Protein AF-A0A1H6TIR1-F1 (afdb_monomer)

Secondary structure (DSSP, 8-state):
----------STHHHHHHHHHHHHHHHT-SS-------HHHHHHHHTSTT-HHHHHHHHHHHHHHHHHHHHHHTT-GGG--HHHHHHHHHHHHHH-TTS--HHHHHHHHHHHHH-----TTTS------

Solvent-accessible surface area (backbone atoms only — not comparable to full-atom values): 7677 Å² total; per-residue (Å²): 134,85,80,75,77,74,72,74,75,60,78,42,59,63,56,28,52,50,37,51,52,53,44,54,65,45,75,79,41,104,58,97,71,87,82,79,82,52,69,69,55,45,58,60,52,35,73,40,85,88,31,52,66,38,41,54,33,46,56,51,30,52,53,44,52,49,49,31,46,53,22,52,78,69,68,39,28,56,64,46,56,57,64,60,42,50,54,32,48,54,57,28,39,72,68,34,74,89,39,62,58,55,65,58,53,52,49,50,51,51,54,52,72,56,47,43,80,84,42,80,84,82,61,58,73,84,71,87,126

Mean predicted aligned error: 8.63 Å

Organism: NCBI:txid408657

pLDDT: mean 79.42, std 15.3, range [33.03, 93.38]

Foldseek 3Di:
DPPPPPPPLDVCVVVQVVLVVVVVVPVVDPDLDDDADDPVRLVVVCPRPQCVQLSVLSVVLSVLLVQLVVCVVVLVLQSNPLPVNVVSVVSNCVSNVPHDNPSSVVSSVVSVVSHDHDDCVVPVDPPPD

Radius of gyration: 17.88 Å; Cα contacts (8 Å, |Δi|>4): 107; chains: 1; bounding box: 37×45×62 Å

Sequence (129 aa):
MLFSRISYSQPCSLLTDTFREADKLRSEKDEFQRFRFSEKQLDQVQLLPGLDKGINNIRTLQKVLDQDFDSYSKNLFWQLDEKLATHRLDEVKKECPETSFKVYEDEIIFYKSKYRAFDPEKDKVVTPN

Structure (mmCIF, N/CA/C/O backbone):
data_AF-A0A1H6TIR1-F1
#
_entry.id   AF-A0A1H6TIR1-F1
#
loop_
_atom_site.group_PDB
_atom_site.id
_atom_site.type_symbol
_atom_site.label_atom_id
_atom_site.label_alt_id
_atom_site.label_comp_id
_atom_site.label_asym_id
_atom_site.label_entity_id
_atom_site.label_seq_id
_atom_site.pdbx_PDB_ins_code
_atom_site.Cartn_x
_atom_site.Cartn_y
_atom_site.Cartn_z
_atom_site.occupancy
_atom_site.B_iso_or_equiv
_atom_site.auth_seq_id
_atom_site.auth_comp_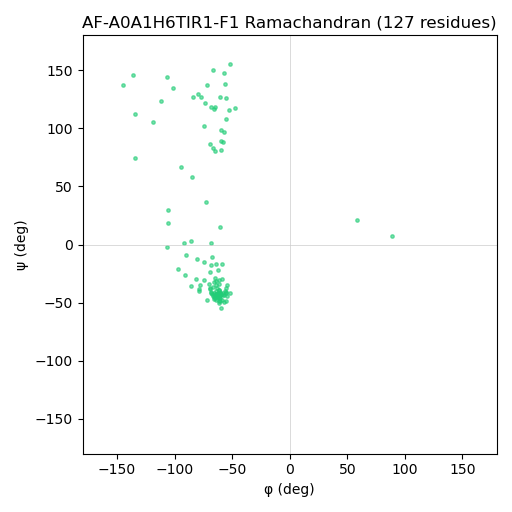id
_atom_site.auth_asym_id
_atom_site.auth_atom_id
_atom_site.pdbx_PDB_model_num
ATOM 1 N N . MET A 1 1 ? -9.146 31.039 30.139 1.00 35.50 1 MET A N 1
ATOM 2 C CA . MET A 1 1 ? -9.680 30.442 28.897 1.00 35.50 1 MET A CA 1
ATOM 3 C C . MET A 1 1 ? -9.050 29.069 28.741 1.00 35.50 1 MET A C 1
ATOM 5 O O . MET A 1 1 ? -7.884 28.976 28.383 1.00 35.50 1 MET A O 1
ATOM 9 N N . LEU A 1 2 ? -9.775 28.022 29.135 1.00 39.31 2 LEU A N 1
ATOM 10 C CA . LEU A 1 2 ? -9.364 26.635 28.927 1.00 39.31 2 LEU A CA 1
ATOM 11 C C . LEU A 1 2 ? -9.569 26.326 27.444 1.00 39.31 2 LEU A C 1
ATOM 13 O O . LEU A 1 2 ? -10.700 26.144 27.000 1.00 39.31 2 LEU A O 1
ATOM 17 N N . PHE A 1 3 ? -8.486 26.323 26.669 1.00 40.06 3 PHE A N 1
ATOM 18 C CA . PHE A 1 3 ? -8.495 25.709 25.349 1.00 40.06 3 PHE A CA 1
ATOM 19 C C . PHE A 1 3 ? -8.597 24.204 25.563 1.00 40.06 3 PHE A C 1
ATOM 21 O O . PHE A 1 3 ? -7.589 23.504 25.650 1.00 40.06 3 PHE A O 1
ATOM 28 N N . SER A 1 4 ? -9.830 23.720 25.691 1.00 33.03 4 SER A N 1
ATOM 29 C CA . SER A 1 4 ? -10.154 22.317 25.505 1.00 33.03 4 SER A CA 1
ATOM 30 C C . SER A 1 4 ? -9.763 21.965 24.076 1.00 33.03 4 SER A C 1
ATOM 32 O O . SER A 1 4 ? -10.551 22.095 23.142 1.00 33.03 4 SER A O 1
ATOM 34 N N . ARG A 1 5 ? -8.508 21.545 23.900 1.00 40.66 5 ARG A N 1
ATOM 35 C CA . ARG A 1 5 ? -8.104 20.692 22.793 1.00 40.66 5 ARG A CA 1
ATOM 36 C C . ARG A 1 5 ? -8.843 19.382 23.014 1.00 40.66 5 ARG A C 1
ATOM 38 O O . ARG A 1 5 ? -8.303 18.437 23.575 1.00 40.66 5 ARG A O 1
ATOM 45 N N . ILE A 1 6 ? -10.114 19.356 22.626 1.00 38.62 6 ILE A N 1
ATOM 46 C CA . ILE A 1 6 ? -10.759 18.108 22.262 1.00 38.62 6 ILE A CA 1
ATOM 47 C C . ILE A 1 6 ? -10.012 17.704 20.996 1.00 38.62 6 ILE A C 1
ATOM 49 O O . ILE A 1 6 ? -10.399 18.060 19.885 1.00 38.62 6 ILE A O 1
ATOM 53 N N . SER A 1 7 ? -8.857 17.061 21.179 1.00 40.81 7 SER A N 1
ATOM 54 C CA . SER A 1 7 ? -8.340 16.156 20.175 1.00 40.81 7 SER A CA 1
ATOM 55 C C . SER A 1 7 ? -9.465 15.152 20.002 1.00 40.81 7 SER A C 1
ATOM 57 O O . SER A 1 7 ? -9.638 14.255 20.824 1.00 40.81 7 SER A O 1
ATOM 59 N N . TYR A 1 8 ? -10.300 15.374 18.991 1.00 43.34 8 TYR A N 1
ATOM 60 C CA . TYR A 1 8 ? -11.042 14.304 18.359 1.00 43.34 8 TYR A CA 1
ATOM 61 C C . TYR A 1 8 ? -9.960 13.358 17.842 1.00 43.34 8 TYR A C 1
ATOM 63 O O . TYR A 1 8 ? -9.529 13.480 16.702 1.00 43.34 8 TYR A O 1
ATOM 71 N N . SER A 1 9 ? -9.421 12.505 18.720 1.00 46.06 9 SER A N 1
ATOM 72 C CA . SER A 1 9 ? -8.653 11.346 18.303 1.00 46.06 9 SER A CA 1
ATOM 73 C C . SER A 1 9 ? -9.638 10.557 17.463 1.00 46.06 9 SER A C 1
ATOM 75 O O . SER A 1 9 ? -10.577 9.959 17.999 1.00 46.06 9 SER A O 1
ATOM 77 N N . GLN A 1 10 ? -9.532 10.715 16.147 1.00 57.91 10 GLN A N 1
ATOM 78 C CA . GLN A 1 10 ? -10.371 10.018 15.192 1.00 57.91 10 GLN A CA 1
ATOM 79 C C . GLN A 1 10 ? -10.319 8.513 15.502 1.00 57.91 10 GLN A C 1
ATOM 81 O O . GLN A 1 10 ? -9.359 8.035 16.112 1.00 57.91 10 GLN A O 1
ATOM 86 N N . PRO A 1 11 ? -11.338 7.732 15.116 1.00 65.06 11 PRO A N 1
ATOM 87 C CA . PRO A 1 11 ? -11.404 6.303 15.410 1.00 65.06 11 PRO A CA 1
ATOM 88 C C . PRO A 1 11 ? -10.408 5.472 14.573 1.00 65.06 11 PRO A C 1
ATOM 90 O O . PRO A 1 11 ? -10.692 4.341 14.191 1.00 65.06 11 PRO A O 1
ATOM 93 N N . CYS A 1 12 ? -9.206 5.991 14.308 1.00 74.75 12 CYS A N 1
ATOM 94 C CA . CYS A 1 12 ? -8.108 5.259 13.690 1.00 74.75 12 CYS A CA 1
ATOM 95 C C . CYS A 1 12 ? -7.540 4.172 14.616 1.00 74.75 12 CYS A C 1
ATOM 97 O O . CYS A 1 12 ? -6.609 3.480 14.216 1.00 74.75 12 CYS A O 1
ATOM 99 N N . SER A 1 13 ? -8.077 3.963 15.826 1.00 78.81 13 SER A N 1
ATOM 100 C CA . SER A 1 13 ? -7.690 2.849 16.704 1.00 78.81 13 SER A CA 1
ATOM 101 C C . SER A 1 13 ? -7.842 1.498 16.008 1.00 78.81 13 SER A C 1
ATOM 103 O O . SER A 1 13 ? -6.930 0.682 16.071 1.00 78.81 13 SER A O 1
ATOM 105 N N . LEU A 1 14 ? -8.927 1.298 15.253 1.00 81.25 14 LEU A N 1
ATOM 106 C CA . LEU A 1 14 ? -9.142 0.070 14.488 1.00 81.25 14 LEU A CA 1
ATOM 107 C C . LEU A 1 14 ? -8.085 -0.113 13.390 1.00 81.25 14 LEU A C 1
ATOM 109 O O . LEU A 1 14 ? -7.560 -1.213 13.217 1.00 81.25 14 LEU A O 1
ATOM 113 N N . LEU A 1 15 ? -7.745 0.958 12.665 1.00 82.81 15 LEU A N 1
ATOM 114 C CA . LEU A 1 15 ? -6.672 0.927 11.666 1.00 82.81 15 LEU A CA 1
ATOM 115 C C . LEU A 1 15 ? -5.320 0.666 12.337 1.00 82.81 15 LEU A C 1
ATOM 117 O O . LEU A 1 15 ? -4.592 -0.220 11.908 1.00 82.81 15 LEU A O 1
ATOM 121 N N . THR A 1 16 ? -5.031 1.359 13.435 1.00 85.62 16 THR A N 1
ATOM 122 C CA . THR A 1 16 ? -3.813 1.206 14.239 1.00 85.62 16 THR A CA 1
ATOM 123 C C . THR A 1 16 ? -3.636 -0.224 14.722 1.00 85.62 16 THR A C 1
ATOM 125 O O . THR A 1 16 ? -2.568 -0.802 14.537 1.00 85.62 16 THR A O 1
ATOM 128 N N . ASP A 1 17 ? -4.678 -0.816 15.300 1.00 85.88 17 ASP A N 1
ATOM 129 C CA . ASP A 1 17 ? -4.656 -2.198 15.759 1.00 85.88 17 ASP A CA 1
ATOM 130 C C . ASP A 1 17 ? -4.466 -3.158 14.583 1.00 85.88 1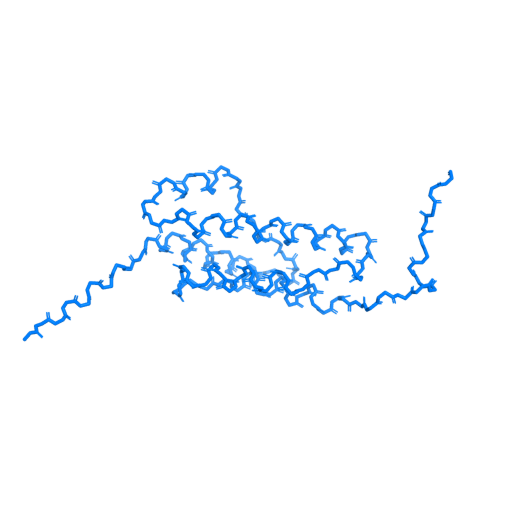7 ASP A C 1
ATOM 132 O O . ASP A 1 17 ? -3.635 -4.059 14.661 1.00 85.88 17 ASP A O 1
ATOM 136 N N . THR A 1 18 ? -5.161 -2.928 13.466 1.00 87.25 18 THR A N 1
ATOM 137 C CA . THR A 1 18 ? -5.047 -3.795 12.287 1.00 87.25 18 THR A CA 1
ATOM 138 C C . THR A 1 18 ? -3.641 -3.766 11.689 1.00 87.25 18 THR A C 1
ATOM 140 O O . THR A 1 18 ? -3.062 -4.821 11.437 1.00 87.25 18 THR A O 1
ATOM 143 N N . PHE A 1 19 ? -3.065 -2.579 11.494 1.00 88.56 19 PHE A N 1
ATOM 144 C CA . PHE A 1 19 ? -1.704 -2.444 10.978 1.00 88.56 19 PHE A CA 1
ATOM 145 C C . PHE A 1 19 ? -0.660 -2.979 11.957 1.00 88.56 19 PHE A C 1
ATOM 147 O O . PHE A 1 19 ? 0.289 -3.629 11.531 1.00 88.56 19 PHE A O 1
ATOM 154 N N . ARG A 1 20 ? -0.863 -2.797 13.267 1.00 87.94 20 ARG A N 1
ATOM 155 C CA . ARG A 1 20 ? 0.011 -3.381 14.290 1.00 87.94 20 ARG A CA 1
ATOM 156 C C . ARG A 1 20 ? 0.022 -4.908 14.224 1.00 87.94 20 ARG A C 1
ATOM 158 O O . ARG A 1 20 ? 1.086 -5.508 14.346 1.00 87.94 20 ARG A O 1
ATOM 165 N N . GLU A 1 21 ? -1.134 -5.546 14.051 1.00 87.00 21 GLU A N 1
ATOM 166 C CA . GLU A 1 21 ? -1.190 -7.004 13.894 1.00 87.00 21 GLU A CA 1
ATOM 167 C C . GLU A 1 21 ? -0.588 -7.458 12.554 1.00 87.00 21 GLU A C 1
ATOM 169 O O . GLU A 1 21 ? 0.134 -8.454 12.519 1.00 87.00 21 GLU A O 1
ATOM 174 N N . ALA A 1 22 ? -0.794 -6.701 11.471 1.00 86.00 22 ALA A N 1
ATOM 175 C CA . ALA A 1 22 ? -0.147 -6.969 10.186 1.00 86.00 22 ALA A CA 1
ATOM 176 C C . ALA A 1 22 ? 1.390 -6.898 10.281 1.00 86.00 22 ALA A C 1
ATOM 178 O O . ALA A 1 22 ? 2.077 -7.790 9.782 1.00 86.00 22 ALA A O 1
ATOM 179 N N . ASP A 1 23 ? 1.928 -5.888 10.972 1.00 82.62 23 ASP A N 1
ATOM 180 C CA . ASP A 1 23 ? 3.367 -5.724 11.210 1.00 82.62 23 ASP A CA 1
ATOM 181 C C . ASP A 1 23 ? 3.951 -6.921 11.988 1.00 82.62 23 ASP A C 1
ATOM 183 O O . ASP A 1 23 ? 5.013 -7.439 11.628 1.00 82.62 23 ASP A O 1
ATOM 187 N N . LYS A 1 24 ? 3.248 -7.403 13.025 1.00 83.00 24 LYS A N 1
ATOM 188 C CA . LYS A 1 24 ? 3.666 -8.579 13.814 1.00 83.00 24 LYS A CA 1
ATOM 189 C C . LYS A 1 24 ? 3.739 -9.842 12.962 1.00 83.00 24 LYS A C 1
ATOM 191 O O . LYS A 1 24 ? 4.774 -10.504 12.953 1.00 83.00 24 LYS A O 1
ATOM 196 N N . LEU A 1 25 ? 2.678 -10.140 12.209 1.00 78.12 25 LEU A N 1
ATOM 197 C CA . LEU A 1 25 ? 2.609 -11.327 11.347 1.00 78.12 25 LEU A CA 1
ATOM 198 C C . LEU A 1 25 ? 3.723 -11.352 10.296 1.00 78.12 25 LEU A C 1
ATOM 200 O O . LEU A 1 25 ? 4.175 -12.423 9.887 1.00 78.12 25 LEU A O 1
ATOM 204 N N . ARG A 1 26 ? 4.185 -10.171 9.874 1.00 73.25 26 ARG A N 1
ATOM 205 C CA . ARG A 1 26 ? 5.267 -10.044 8.903 1.00 73.25 26 ARG A CA 1
ATOM 206 C C . ARG A 1 26 ? 6.648 -10.284 9.500 1.00 73.25 26 ARG A C 1
ATOM 208 O O . ARG A 1 26 ? 7.500 -10.847 8.829 1.00 73.25 26 ARG A O 1
ATOM 215 N N . SER A 1 27 ? 6.875 -9.884 10.751 1.00 61.94 27 SER A N 1
ATOM 216 C CA . SER A 1 27 ? 8.173 -10.065 11.419 1.00 61.94 27 SER A CA 1
ATOM 217 C C . SER A 1 27 ? 8.576 -11.531 11.632 1.00 61.94 27 SER A C 1
ATOM 219 O O . SER A 1 27 ? 9.748 -11.815 11.849 1.00 61.94 27 SER A O 1
ATOM 221 N N . GLU A 1 28 ? 7.629 -12.465 11.524 1.00 61.06 28 GLU A N 1
ATOM 222 C CA . GLU A 1 28 ? 7.864 -13.902 11.712 1.00 61.06 28 GLU A CA 1
ATOM 223 C C . GLU A 1 28 ? 8.250 -14.645 10.423 1.00 61.06 28 GLU A C 1
ATOM 225 O O . GLU A 1 28 ? 8.613 -15.820 10.470 1.00 61.06 28 GLU A O 1
ATOM 230 N N . LYS A 1 29 ? 8.157 -13.995 9.259 1.00 55.38 29 LYS A N 1
ATOM 231 C CA . LYS A 1 29 ? 8.401 -14.618 7.956 1.00 55.38 29 LYS A CA 1
ATOM 232 C C . LYS A 1 29 ? 9.285 -13.687 7.132 1.00 55.38 29 LYS A C 1
ATOM 234 O O . LYS A 1 29 ? 8.818 -12.639 6.708 1.00 55.38 29 LYS A O 1
ATOM 239 N N . ASP A 1 30 ? 10.526 -14.093 6.864 1.00 55.38 30 ASP A N 1
ATOM 240 C CA . ASP A 1 30 ? 11.544 -13.379 6.055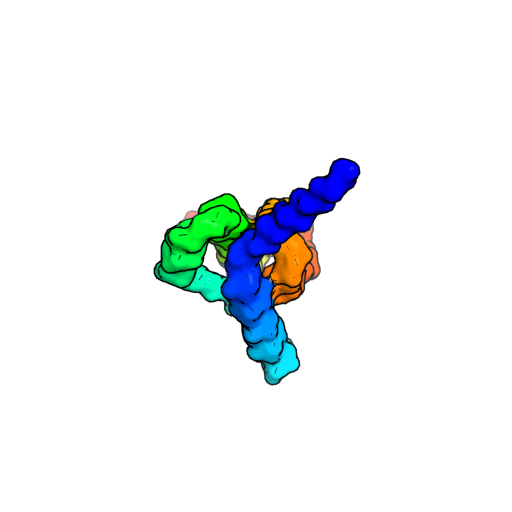 1.00 55.38 30 ASP A CA 1
ATOM 241 C C . ASP A 1 30 ? 11.146 -13.120 4.578 1.00 55.38 30 ASP A C 1
ATOM 243 O O . ASP A 1 30 ? 11.978 -12.792 3.732 1.00 55.38 30 ASP A O 1
ATOM 247 N N . GLU A 1 31 ? 9.867 -13.257 4.230 1.00 56.38 31 GLU A N 1
ATOM 248 C CA . GLU A 1 31 ? 9.353 -13.091 2.878 1.00 56.38 31 GLU A CA 1
ATOM 249 C C . GLU A 1 31 ? 8.571 -11.785 2.730 1.00 56.38 31 GLU A C 1
ATOM 251 O O . GLU A 1 31 ? 7.825 -11.354 3.612 1.00 56.38 31 GLU A O 1
ATOM 256 N N . PHE A 1 32 ? 8.706 -11.175 1.553 1.00 65.06 32 PHE A N 1
ATOM 257 C CA . PHE A 1 32 ? 7.870 -10.067 1.110 1.00 65.06 32 PHE A CA 1
ATOM 258 C C . PHE A 1 32 ? 6.389 -10.472 1.172 1.00 65.06 32 PHE A C 1
ATOM 260 O O . PHE A 1 32 ? 5.913 -11.269 0.363 1.00 65.06 32 PHE A O 1
ATOM 267 N N . GLN A 1 33 ? 5.650 -9.912 2.131 1.00 69.19 33 GLN A N 1
ATOM 268 C CA . GLN A 1 33 ? 4.210 -10.122 2.255 1.00 69.19 33 GLN A CA 1
ATOM 269 C C . GLN A 1 33 ? 3.457 -8.842 1.950 1.00 69.19 33 GLN A C 1
ATOM 271 O O . GLN A 1 33 ? 3.637 -7.812 2.603 1.00 69.19 33 GLN A O 1
ATOM 276 N N . ARG A 1 34 ? 2.565 -8.955 0.969 1.00 85.06 34 ARG A N 1
ATOM 277 C CA . ARG A 1 34 ? 1.600 -7.916 0.633 1.00 85.06 34 ARG A CA 1
ATOM 278 C C . ARG A 1 34 ? 0.482 -7.938 1.659 1.00 85.06 34 ARG A C 1
ATOM 280 O O . ARG A 1 34 ? -0.149 -8.972 1.874 1.00 85.06 34 ARG A O 1
ATOM 287 N N . PHE A 1 35 ? 0.218 -6.785 2.247 1.00 88.75 35 PHE A N 1
ATOM 288 C CA . PHE A 1 35 ? -0.946 -6.577 3.092 1.00 88.75 35 PHE A CA 1
ATOM 289 C C . PHE A 1 35 ? -2.011 -5.826 2.292 1.00 88.75 35 PHE A C 1
ATOM 291 O O . PHE A 1 35 ? -1.692 -4.868 1.598 1.00 88.75 35 PHE A O 1
ATOM 298 N N . ARG A 1 36 ? -3.272 -6.253 2.355 1.00 91.19 36 ARG A N 1
ATOM 299 C CA . ARG A 1 36 ? -4.411 -5.543 1.757 1.00 91.19 36 ARG A CA 1
ATOM 300 C C . ARG A 1 36 ? -5.624 -5.731 2.654 1.00 91.19 36 ARG A C 1
ATOM 302 O O . ARG A 1 36 ? -5.911 -6.847 3.081 1.00 91.19 36 ARG A O 1
ATOM 309 N N . PHE A 1 37 ? -6.378 -4.667 2.871 1.00 89.19 37 PHE A N 1
ATOM 310 C CA . PHE A 1 37 ? -7.767 -4.772 3.283 1.00 89.19 37 PHE A CA 1
ATOM 311 C C . PHE A 1 37 ? -8.607 -5.256 2.106 1.00 89.19 37 PHE A C 1
ATOM 313 O O . PHE A 1 37 ? -8.478 -4.767 0.980 1.00 89.19 37 PHE A O 1
ATOM 320 N N . SER A 1 38 ? -9.519 -6.182 2.378 1.00 89.31 38 SER A N 1
ATOM 321 C CA . SER A 1 38 ? -10.591 -6.489 1.436 1.00 89.31 38 SER A CA 1
ATOM 322 C C . SER A 1 38 ? -11.535 -5.293 1.290 1.00 89.31 38 SER A C 1
ATOM 324 O O . SER A 1 38 ? -11.765 -4.552 2.245 1.00 89.31 38 SER A O 1
ATOM 326 N N . GLU A 1 39 ? -12.153 -5.144 0.117 1.00 88.19 39 GLU A N 1
ATOM 327 C CA . GLU A 1 39 ? -13.144 -4.081 -0.116 1.00 88.19 39 GLU A CA 1
ATOM 328 C C . GLU A 1 39 ? -14.288 -4.125 0.902 1.00 88.19 39 GLU A C 1
ATOM 330 O O . GLU A 1 39 ? -14.688 -3.090 1.417 1.00 88.19 39 GLU A O 1
ATOM 335 N N . LYS A 1 40 ? -14.729 -5.325 1.304 1.00 87.62 40 LYS A N 1
ATOM 336 C CA . LYS A 1 40 ? -15.746 -5.489 2.354 1.00 87.62 40 LYS A CA 1
ATOM 337 C C . LYS A 1 40 ? -15.297 -4.925 3.704 1.00 87.62 40 LYS A C 1
ATOM 339 O O . LYS A 1 40 ? -16.114 -4.344 4.408 1.00 87.62 40 LYS A O 1
ATOM 344 N N . GLN A 1 41 ? -14.027 -5.105 4.075 1.00 86.62 41 GLN A N 1
ATOM 345 C CA . GLN A 1 41 ? -13.480 -4.516 5.300 1.00 86.62 41 GLN A CA 1
ATOM 346 C C . GLN A 1 41 ? -13.419 -2.992 5.182 1.00 86.62 41 GLN A C 1
ATOM 348 O O . GLN A 1 41 ? -13.8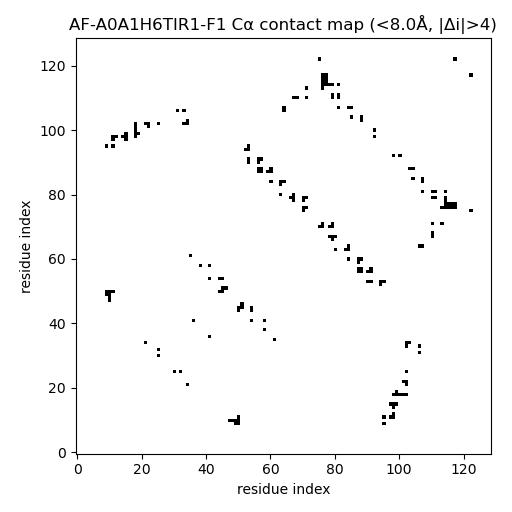10 -2.305 6.118 1.00 86.62 41 GLN A O 1
ATOM 353 N N . LEU A 1 42 ? -12.989 -2.460 4.035 1.00 87.75 42 LEU A N 1
ATOM 354 C CA . LEU A 1 42 ? -12.964 -1.014 3.808 1.00 87.75 42 LEU A CA 1
ATOM 355 C C . LEU A 1 42 ? -14.372 -0.413 3.867 1.00 87.75 42 LEU A C 1
ATOM 357 O O . LEU A 1 42 ? -14.563 0.573 4.568 1.00 87.75 42 LEU A O 1
ATOM 361 N N . ASP A 1 43 ? -15.365 -1.039 3.235 1.00 86.56 43 ASP A N 1
ATOM 362 C CA . ASP A 1 43 ? -16.760 -0.587 3.276 1.00 86.56 43 ASP A CA 1
ATOM 363 C C . ASP A 1 43 ? -17.310 -0.579 4.709 1.00 86.56 43 ASP A C 1
ATOM 365 O O . ASP A 1 43 ? -17.973 0.370 5.115 1.00 86.56 43 ASP A O 1
ATOM 369 N N . GLN A 1 44 ? -16.999 -1.603 5.511 1.00 82.94 44 GLN A N 1
ATOM 370 C CA . GLN A 1 44 ? -17.415 -1.667 6.915 1.00 82.94 44 GLN A CA 1
ATOM 371 C C . GLN A 1 44 ? -16.769 -0.573 7.770 1.00 82.94 44 GLN A C 1
ATOM 373 O O . GLN A 1 44 ? -17.442 0.027 8.606 1.00 82.94 44 GLN A O 1
ATOM 378 N N . VAL A 1 45 ? -15.478 -0.301 7.564 1.00 80.06 45 VAL A N 1
ATOM 379 C CA . VAL A 1 45 ? -14.751 0.735 8.313 1.00 80.06 45 VAL A CA 1
ATOM 380 C C . VAL A 1 45 ? -15.145 2.138 7.847 1.00 80.06 45 VAL A C 1
ATOM 382 O O . VAL A 1 45 ? -15.183 3.055 8.661 1.00 80.06 45 VAL A O 1
ATOM 385 N N . GLN A 1 46 ? -15.508 2.308 6.572 1.00 81.50 46 GLN A N 1
ATOM 386 C CA . GLN A 1 46 ? -15.991 3.577 6.026 1.00 81.50 46 GLN A CA 1
ATOM 387 C C . GLN A 1 46 ? -17.281 4.051 6.709 1.00 81.50 46 GLN A C 1
ATOM 389 O O . GLN A 1 46 ? -17.489 5.247 6.846 1.00 81.50 46 GLN A O 1
ATOM 394 N N . LEU A 1 47 ? -18.131 3.134 7.186 1.00 79.88 47 LEU A N 1
ATOM 395 C CA . LEU A 1 47 ? -19.359 3.484 7.914 1.00 79.88 47 LEU A CA 1
ATOM 396 C C . LEU A 1 47 ? -19.094 4.119 9.291 1.00 79.88 47 LEU A C 1
ATOM 398 O O . LEU A 1 47 ? -20.028 4.618 9.923 1.00 79.88 47 LEU A O 1
ATOM 402 N N . LEU A 1 48 ? -17.850 4.089 9.779 1.00 75.69 48 LEU A N 1
ATOM 403 C CA . LEU A 1 48 ? -17.474 4.736 11.029 1.00 75.69 48 LEU A CA 1
ATOM 404 C C . LEU A 1 48 ? -17.273 6.244 10.803 1.00 75.69 48 LEU A C 1
ATOM 406 O O . LEU A 1 48 ? -16.514 6.647 9.916 1.00 75.69 48 LEU A O 1
ATOM 410 N N . PRO A 1 49 ? -17.904 7.102 11.625 1.00 70.62 49 PRO A N 1
ATOM 411 C CA . PRO A 1 49 ? -17.873 8.541 11.416 1.00 70.62 49 PRO A CA 1
ATOM 412 C C . PRO A 1 49 ? -16.441 9.084 11.478 1.00 70.62 49 PRO A C 1
ATOM 414 O O . PRO A 1 49 ? -15.724 8.878 12.458 1.00 70.62 49 PRO A O 1
ATOM 417 N N . GLY A 1 50 ? -16.045 9.819 10.435 1.00 73.06 50 GLY A N 1
ATOM 418 C CA . GLY A 1 50 ? -14.749 10.493 10.374 1.00 73.06 50 GLY A CA 1
ATOM 419 C C . GLY A 1 50 ? -13.607 9.659 9.790 1.00 73.06 50 GLY A C 1
ATOM 420 O O . GLY A 1 50 ? -12.475 10.134 9.825 1.00 73.06 50 GLY A O 1
ATOM 421 N N . LEU A 1 51 ? -13.874 8.468 9.240 1.00 74.31 51 LEU A N 1
ATOM 422 C CA . LEU A 1 51 ? -12.880 7.651 8.521 1.00 74.31 51 LEU A CA 1
ATOM 423 C C . LEU A 1 51 ? -13.068 7.639 7.000 1.00 74.31 51 LEU A C 1
ATOM 425 O O . LEU A 1 51 ? -12.241 7.070 6.287 1.00 74.31 51 LEU A O 1
ATOM 429 N N . ASP A 1 52 ? -14.094 8.311 6.478 1.00 80.69 52 ASP A N 1
ATOM 430 C CA . ASP A 1 52 ? -14.453 8.279 5.056 1.00 80.69 52 ASP A CA 1
ATOM 431 C C . ASP A 1 52 ? -13.283 8.650 4.133 1.00 80.69 52 ASP A C 1
ATOM 433 O O . ASP A 1 52 ? -13.027 7.997 3.119 1.00 80.69 52 ASP A O 1
ATOM 437 N N . LYS A 1 53 ? -12.543 9.707 4.489 1.00 80.75 53 LYS A N 1
ATOM 438 C CA . LYS A 1 53 ? -11.390 10.181 3.712 1.00 80.75 53 LYS A CA 1
ATOM 439 C C . LYS A 1 53 ? -10.198 9.239 3.829 1.00 80.75 53 LYS A C 1
ATOM 441 O O . LYS A 1 53 ? -9.639 8.852 2.806 1.00 80.75 53 LYS A O 1
ATOM 446 N N . GLY A 1 54 ? -9.853 8.827 5.051 1.00 82.62 54 GLY A N 1
ATOM 447 C CA . GLY A 1 54 ? -8.759 7.889 5.306 1.00 82.62 54 GLY A CA 1
ATOM 448 C C . GLY A 1 54 ? -8.949 6.568 4.559 1.00 82.62 54 GLY A C 1
ATOM 449 O O . GLY A 1 54 ? -8.026 6.094 3.904 1.00 82.62 54 GLY A O 1
ATOM 450 N N . ILE A 1 55 ? -10.168 6.023 4.558 1.00 86.44 55 ILE A N 1
ATOM 451 C CA . ILE A 1 55 ? -10.492 4.775 3.857 1.00 86.44 55 ILE A CA 1
ATOM 452 C C . ILE A 1 55 ? -10.444 4.930 2.337 1.00 86.44 55 ILE A C 1
ATOM 454 O O . ILE A 1 55 ? -9.886 4.068 1.659 1.00 86.44 55 ILE A O 1
ATOM 458 N N . ASN A 1 56 ? -10.939 6.039 1.782 1.00 87.62 56 ASN A N 1
ATOM 459 C CA . ASN A 1 56 ? -10.797 6.308 0.348 1.00 87.62 56 ASN A CA 1
ATOM 460 C C . ASN A 1 56 ? -9.324 6.459 -0.074 1.00 87.62 56 ASN A C 1
ATOM 462 O O . ASN A 1 56 ? -8.929 5.971 -1.140 1.00 87.62 56 ASN A O 1
ATOM 466 N N . ASN A 1 57 ? -8.496 7.071 0.776 1.00 88.38 57 ASN A N 1
ATOM 467 C CA . ASN A 1 57 ? -7.057 7.174 0.547 1.00 88.38 57 ASN A CA 1
ATOM 468 C C . ASN A 1 57 ? -6.376 5.800 0.645 1.00 88.38 57 ASN A C 1
ATOM 470 O O . ASN A 1 57 ? -5.576 5.471 -0.227 1.00 88.38 57 ASN A O 1
ATOM 474 N N . ILE A 1 58 ? -6.747 4.956 1.619 1.00 90.19 58 ILE A N 1
ATOM 475 C CA . ILE A 1 58 ? -6.257 3.569 1.731 1.00 90.19 58 ILE A CA 1
ATOM 476 C C . ILE A 1 58 ? -6.645 2.758 0.493 1.00 90.19 58 ILE A C 1
ATOM 478 O O . ILE A 1 58 ? -5.793 2.091 -0.088 1.00 90.19 58 ILE A O 1
ATOM 482 N N . ARG A 1 59 ? -7.898 2.848 0.035 1.00 92.88 59 ARG A N 1
ATOM 483 C CA . ARG A 1 59 ? -8.370 2.177 -1.186 1.00 92.88 59 ARG A CA 1
ATOM 484 C C . ARG A 1 59 ? -7.546 2.597 -2.402 1.00 92.88 59 ARG A C 1
ATOM 486 O O . ARG A 1 59 ? -7.160 1.763 -3.217 1.00 92.88 59 ARG A O 1
ATOM 493 N N . THR A 1 60 ? -7.266 3.891 -2.524 1.00 91.62 60 THR A N 1
ATOM 494 C CA . THR A 1 60 ? -6.449 4.428 -3.619 1.00 91.62 60 THR A CA 1
ATOM 495 C C . THR A 1 60 ? -5.003 3.950 -3.518 1.00 91.62 60 THR A C 1
ATOM 497 O O . THR A 1 60 ? -4.447 3.507 -4.518 1.00 91.62 60 THR A O 1
ATOM 500 N N . LEU A 1 61 ? -4.413 3.973 -2.322 1.00 91.94 61 LEU A N 1
ATOM 501 C CA . LEU A 1 61 ? -3.071 3.458 -2.070 1.00 91.94 61 LEU A CA 1
ATOM 502 C C . LEU A 1 61 ? -2.962 1.973 -2.439 1.00 91.94 61 LEU A C 1
ATOM 504 O O . LEU A 1 61 ? -2.051 1.610 -3.172 1.00 91.94 61 LEU A O 1
ATOM 508 N N . GLN A 1 62 ? -3.909 1.131 -2.012 1.00 93.38 62 GLN A N 1
ATOM 509 C CA . GLN A 1 62 ? -3.920 -0.295 -2.360 1.00 93.38 62 GLN A CA 1
ATOM 510 C C . GLN A 1 62 ? -3.945 -0.522 -3.870 1.00 93.38 62 GLN A C 1
ATOM 512 O O . GLN A 1 62 ? -3.190 -1.351 -4.362 1.00 93.38 62 GLN A O 1
ATOM 517 N N . LYS A 1 63 ? -4.747 0.255 -4.611 1.00 92.88 63 LYS A N 1
ATOM 518 C CA . LYS A 1 63 ? -4.786 0.174 -6.078 1.00 92.88 63 LYS A CA 1
ATOM 519 C C . LYS A 1 63 ? -3.444 0.521 -6.717 1.00 92.88 63 LYS A C 1
ATOM 521 O O . LYS A 1 63 ? -3.045 -0.152 -7.658 1.00 92.88 63 LYS A O 1
ATOM 526 N N . VAL A 1 64 ? -2.760 1.550 -6.217 1.00 92.12 64 VAL A N 1
ATOM 527 C CA . VAL A 1 64 ? -1.426 1.922 -6.714 1.00 92.12 64 VAL A CA 1
ATOM 528 C C . VAL A 1 64 ? -0.417 0.816 -6.402 1.00 92.12 64 VAL A C 1
ATOM 530 O O . VAL A 1 64 ? 0.300 0.382 -7.292 1.00 92.12 64 VAL A O 1
ATOM 533 N N . LEU A 1 65 ? -0.422 0.280 -5.179 1.00 92.50 65 LEU A N 1
AT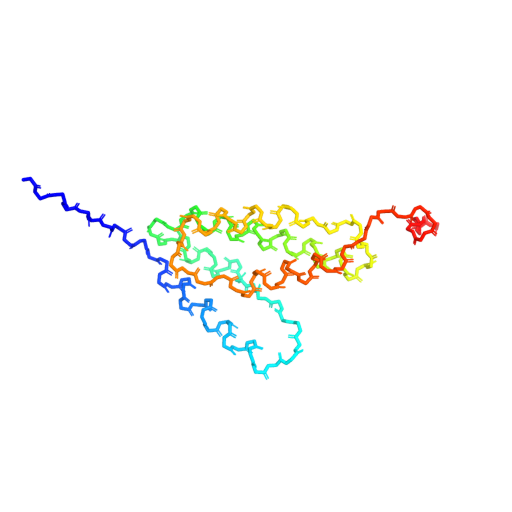OM 534 C CA . LEU A 1 65 ? 0.468 -0.823 -4.803 1.00 92.50 65 LEU A CA 1
ATOM 535 C C . LEU A 1 65 ? 0.181 -2.112 -5.593 1.00 92.50 65 LEU A C 1
ATOM 537 O O . LEU A 1 65 ? 1.094 -2.889 -5.862 1.00 92.50 65 LEU A O 1
ATOM 541 N N . ASP A 1 66 ? -1.074 -2.357 -5.976 1.00 92.75 66 ASP A N 1
ATOM 542 C CA . ASP A 1 66 ? -1.444 -3.469 -6.858 1.00 92.75 66 ASP A CA 1
ATOM 543 C C . ASP A 1 66 ? -0.938 -3.255 -8.291 1.00 92.75 66 ASP A C 1
ATOM 545 O O . ASP A 1 66 ? -0.447 -4.195 -8.911 1.00 92.75 66 ASP A O 1
ATOM 549 N N . GLN A 1 67 ? -0.983 -2.021 -8.800 1.00 91.31 67 GLN A N 1
ATOM 550 C CA . GLN A 1 67 ? -0.380 -1.668 -10.090 1.00 91.31 67 GLN A CA 1
ATOM 551 C C . GLN A 1 67 ? 1.145 -1.824 -10.065 1.00 91.31 67 GLN A C 1
ATOM 553 O O . GLN A 1 67 ? 1.713 -2.396 -10.995 1.00 91.31 67 GLN A O 1
ATOM 558 N N . ASP A 1 68 ? 1.803 -1.383 -8.990 1.00 90.31 68 ASP A N 1
ATOM 559 C CA . ASP A 1 68 ? 3.243 -1.573 -8.799 1.00 90.31 68 ASP A CA 1
ATOM 560 C C . ASP A 1 68 ? 3.600 -3.062 -8.746 1.00 90.31 68 ASP A C 1
ATOM 562 O O . ASP A 1 68 ? 4.556 -3.503 -9.387 1.00 90.31 68 ASP A O 1
ATOM 566 N N . PHE A 1 69 ? 2.798 -3.873 -8.050 1.00 91.00 69 PHE A N 1
ATOM 567 C CA . PHE A 1 69 ? 2.975 -5.321 -8.038 1.00 91.00 69 PHE A CA 1
ATOM 568 C C . PHE A 1 69 ? 2.825 -5.941 -9.434 1.00 91.00 69 PHE A C 1
ATOM 570 O O . PHE A 1 69 ? 3.630 -6.788 -9.830 1.00 91.00 69 PHE A O 1
ATOM 577 N N . ASP A 1 70 ? 1.809 -5.538 -10.192 1.00 91.50 70 ASP A N 1
ATOM 578 C CA . ASP A 1 70 ? 1.589 -6.026 -11.552 1.00 91.50 70 ASP A CA 1
ATOM 579 C C . ASP A 1 70 ? 2.771 -5.673 -12.464 1.00 91.50 70 ASP A C 1
ATOM 581 O O . ASP A 1 70 ? 3.251 -6.528 -13.212 1.00 91.50 70 ASP A O 1
ATOM 585 N N . SER A 1 71 ? 3.291 -4.450 -12.365 1.00 89.50 71 SER A N 1
ATOM 586 C CA . SER A 1 71 ? 4.504 -4.018 -13.065 1.00 89.50 71 SER A CA 1
ATOM 587 C C . SER A 1 71 ? 5.721 -4.842 -12.639 1.00 89.50 71 SER A C 1
ATOM 589 O O . SER A 1 71 ? 6.460 -5.344 -13.489 1.00 89.50 71 SER A O 1
ATOM 591 N N . TYR A 1 72 ? 5.905 -5.056 -11.332 1.00 89.75 72 TYR A N 1
ATOM 5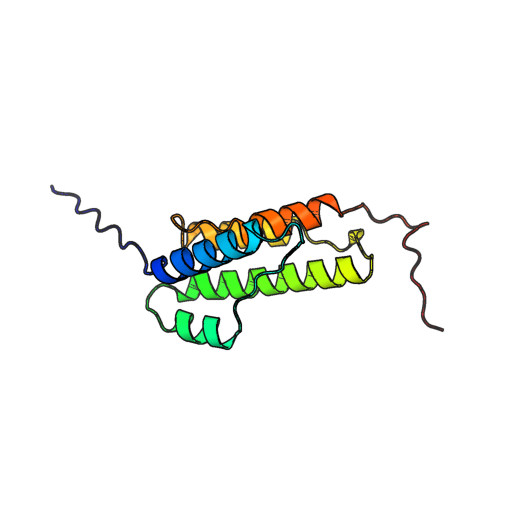92 C CA . TYR A 1 72 ? 6.990 -5.865 -10.779 1.00 89.75 72 TYR A CA 1
ATOM 593 C C . TYR A 1 72 ? 6.938 -7.317 -11.278 1.00 89.75 72 TYR A C 1
ATOM 595 O O . TYR A 1 72 ? 7.935 -7.832 -11.780 1.00 89.75 72 TYR A O 1
ATOM 603 N N . SER A 1 73 ? 5.772 -7.963 -11.208 1.00 89.56 73 SER A N 1
ATOM 604 C CA . SER A 1 73 ? 5.578 -9.357 -11.632 1.00 89.56 73 SER A CA 1
ATOM 605 C C . SER A 1 73 ? 5.780 -9.563 -13.138 1.00 89.56 73 SER A C 1
ATOM 607 O O . SER A 1 73 ? 6.227 -10.628 -13.564 1.00 89.56 73 SER A O 1
ATOM 609 N N . LYS A 1 74 ? 5.522 -8.527 -13.945 1.00 88.50 74 LYS A N 1
ATOM 610 C CA . LYS A 1 74 ? 5.790 -8.507 -15.392 1.00 88.50 74 LYS A CA 1
ATOM 611 C C . LYS A 1 74 ? 7.222 -8.082 -15.738 1.00 88.50 74 LYS A C 1
ATOM 613 O O . LYS A 1 74 ? 7.548 -7.986 -16.918 1.00 88.50 74 LYS A O 1
ATOM 618 N N . ASN A 1 75 ? 8.079 -7.836 -14.743 1.00 87.62 75 ASN A N 1
ATOM 619 C CA . ASN A 1 75 ? 9.429 -7.279 -14.897 1.00 87.62 75 ASN A CA 1
ATOM 620 C C . ASN A 1 75 ? 9.472 -5.900 -15.590 1.00 87.62 75 ASN A C 1
ATOM 622 O O . ASN A 1 75 ? 10.515 -5.475 -16.093 1.00 87.62 75 ASN A O 1
ATOM 626 N N . LEU A 1 76 ? 8.353 -5.171 -15.589 1.00 87.81 76 LEU A N 1
ATOM 627 C CA . LEU A 1 76 ? 8.215 -3.818 -16.128 1.00 87.81 76 LEU A CA 1
ATOM 628 C C . LEU A 1 76 ? 8.641 -2.796 -15.070 1.00 87.81 76 LEU A C 1
ATOM 630 O O . LEU A 1 76 ? 7.880 -1.929 -14.657 1.00 87.81 76 LEU A O 1
ATOM 634 N N . PHE A 1 77 ? 9.880 -2.912 -14.597 1.00 87.44 77 PHE A N 1
ATOM 635 C CA . PHE A 1 77 ? 10.389 -2.134 -13.463 1.00 87.44 77 PHE A CA 1
ATOM 636 C C . PHE A 1 77 ? 10.404 -0.616 -13.695 1.00 87.44 77 PHE A C 1
ATOM 638 O O . PHE A 1 77 ? 10.397 0.148 -12.737 1.00 87.44 77 PHE A O 1
ATOM 645 N N . TRP A 1 78 ? 10.398 -0.172 -14.951 1.00 85.12 78 TRP A N 1
ATOM 646 C CA . TRP A 1 78 ? 10.285 1.240 -15.317 1.00 85.12 78 TRP A CA 1
ATOM 647 C C . TRP A 1 78 ? 8.870 1.810 -15.137 1.00 85.12 78 TRP A C 1
ATOM 649 O O . TRP A 1 78 ? 8.705 3.026 -15.145 1.00 85.12 78 TRP A O 1
ATOM 659 N N . GLN A 1 79 ? 7.859 0.946 -14.982 1.00 85.31 79 GLN A N 1
ATOM 660 C CA . GLN A 1 79 ? 6.463 1.315 -14.722 1.00 85.31 79 GLN A CA 1
ATOM 661 C C . GLN A 1 79 ? 6.122 1.381 -13.228 1.00 85.31 79 GLN A C 1
ATOM 663 O O . GLN A 1 79 ? 4.966 1.623 -12.895 1.00 85.31 79 GLN A O 1
ATOM 668 N N . LEU A 1 80 ? 7.085 1.137 -12.332 1.00 86.69 80 LEU A N 1
ATOM 669 C CA . LEU A 1 80 ? 6.861 1.270 -10.892 1.00 86.69 80 LEU A CA 1
ATOM 670 C C . LEU A 1 80 ? 6.662 2.754 -10.549 1.00 86.69 80 LEU A C 1
ATOM 672 O O . LEU A 1 80 ? 7.560 3.570 -10.768 1.00 86.69 80 LEU A O 1
ATOM 676 N N . ASP A 1 81 ? 5.488 3.109 -10.024 1.00 76.50 81 ASP A N 1
ATOM 677 C CA . ASP A 1 81 ? 5.098 4.490 -9.723 1.00 76.50 81 ASP A CA 1
ATOM 678 C C . ASP A 1 81 ? 5.399 4.843 -8.258 1.00 76.50 81 ASP A C 1
ATOM 680 O O . ASP A 1 81 ? 4.536 5.114 -7.415 1.00 76.50 81 ASP A O 1
ATOM 684 N N . GLU A 1 82 ? 6.697 4.871 -7.957 1.00 69.81 82 GLU A N 1
ATOM 685 C CA . GLU A 1 82 ? 7.228 5.088 -6.611 1.00 69.81 82 GLU A CA 1
ATOM 686 C C . GLU A 1 82 ? 6.718 6.367 -5.931 1.00 69.81 82 GLU A C 1
ATOM 688 O O . GLU A 1 82 ? 6.583 6.445 -4.700 1.00 69.81 82 GLU A O 1
ATOM 693 N N . LYS A 1 83 ? 6.509 7.419 -6.730 1.00 77.94 83 LYS A N 1
ATOM 694 C CA . LYS A 1 83 ? 6.148 8.750 -6.238 1.00 77.94 83 LYS A CA 1
ATOM 695 C C . LYS A 1 83 ? 4.673 8.807 -5.896 1.00 77.94 83 LYS A C 1
ATOM 697 O O . LYS A 1 83 ? 4.325 9.391 -4.867 1.00 77.94 83 LYS A O 1
ATOM 702 N N . LEU A 1 84 ? 3.827 8.181 -6.711 1.00 84.56 84 LEU A N 1
ATOM 703 C CA . LEU A 1 84 ? 2.400 8.142 -6.457 1.00 84.56 84 LEU A CA 1
ATOM 704 C C . LEU A 1 84 ? 2.093 7.353 -5.184 1.00 84.56 84 LEU A C 1
ATOM 706 O O . LEU A 1 84 ? 1.382 7.872 -4.324 1.00 84.56 84 LEU A O 1
ATOM 710 N N . ALA A 1 85 ? 2.682 6.166 -5.005 1.00 87.06 85 ALA A N 1
ATOM 711 C CA . ALA A 1 85 ? 2.455 5.358 -3.805 1.00 87.06 85 ALA A CA 1
ATOM 712 C C . ALA A 1 85 ? 2.881 6.100 -2.523 1.00 87.06 85 ALA A C 1
ATOM 714 O O . ALA A 1 85 ? 2.140 6.135 -1.541 1.00 87.06 85 ALA A O 1
ATOM 715 N N . THR A 1 86 ? 4.037 6.777 -2.559 1.00 88.44 86 THR A N 1
ATOM 716 C CA . THR A 1 86 ? 4.531 7.589 -1.431 1.00 88.44 86 THR A CA 1
ATOM 717 C C . THR A 1 86 ? 3.578 8.733 -1.097 1.00 88.44 86 THR A C 1
ATOM 719 O O . THR A 1 86 ? 3.197 8.902 0.057 1.00 88.44 86 THR A O 1
ATOM 722 N N . HIS A 1 87 ? 3.146 9.490 -2.110 1.00 88.88 87 HIS A N 1
ATOM 723 C CA . HIS A 1 87 ? 2.219 10.602 -1.917 1.00 88.88 87 HIS A CA 1
ATOM 724 C C . HIS A 1 87 ? 0.888 10.133 -1.317 1.00 88.88 87 HIS A C 1
ATOM 726 O O . HIS A 1 87 ? 0.369 10.756 -0.392 1.00 88.88 87 HIS A O 1
ATOM 732 N N . ARG A 1 88 ? 0.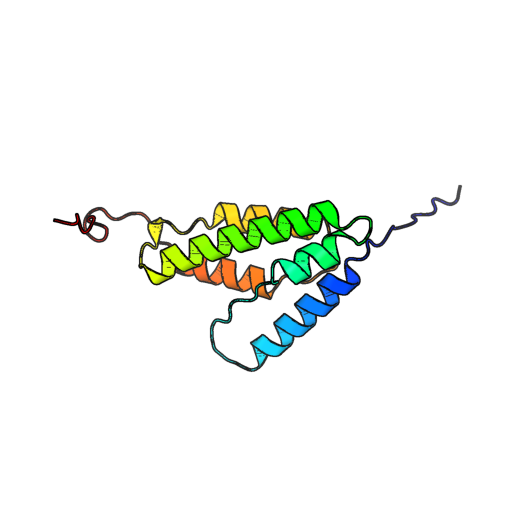338 9.014 -1.811 1.00 89.81 88 ARG A N 1
ATOM 733 C CA . ARG A 1 88 ? -0.901 8.435 -1.270 1.00 89.81 88 ARG A CA 1
ATOM 734 C C . ARG A 1 88 ? -0.736 7.975 0.171 1.00 89.81 88 ARG A C 1
ATOM 736 O O . ARG A 1 88 ? -1.630 8.204 0.980 1.00 89.81 88 ARG A O 1
ATOM 743 N N . LEU A 1 89 ? 0.403 7.379 0.514 1.00 89.75 89 LEU A N 1
ATOM 744 C CA . LEU A 1 89 ? 0.689 7.005 1.894 1.00 89.75 89 LEU A CA 1
ATOM 745 C C . LEU A 1 89 ? 0.744 8.231 2.821 1.00 89.75 89 LEU A C 1
ATOM 747 O O . LEU A 1 89 ? 0.181 8.192 3.914 1.00 89.75 89 LEU A O 1
ATOM 751 N N . ASP A 1 90 ? 1.353 9.333 2.382 1.00 90.44 90 ASP A N 1
ATOM 752 C CA . ASP A 1 90 ? 1.396 10.577 3.159 1.00 90.44 90 ASP A CA 1
ATOM 753 C C . ASP A 1 90 ? -0.001 11.184 3.372 1.00 90.44 90 ASP A C 1
ATOM 755 O O . ASP A 1 90 ? -0.278 11.741 4.435 1.00 90.44 90 ASP A O 1
ATOM 759 N N . GLU A 1 91 ? -0.905 11.066 2.393 1.00 89.38 91 GLU A N 1
ATO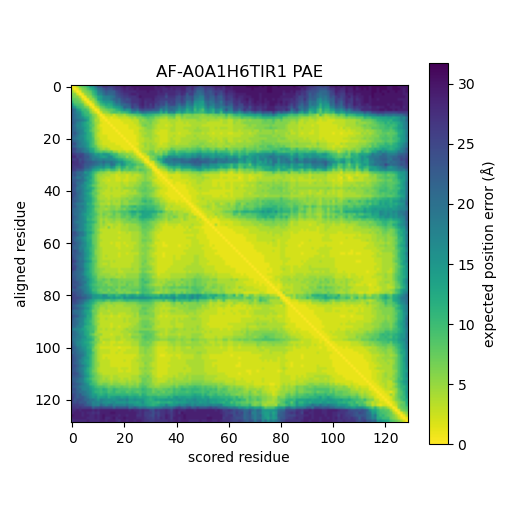M 760 C CA . GLU A 1 91 ? -2.312 11.459 2.553 1.00 89.38 91 GLU A CA 1
ATOM 761 C C . GLU A 1 91 ? -3.023 10.613 3.615 1.00 89.38 91 GLU A C 1
ATOM 763 O O . GLU A 1 91 ? -3.746 11.163 4.441 1.00 89.38 91 GLU A O 1
ATOM 768 N N . VAL A 1 92 ? -2.794 9.296 3.646 1.00 87.06 92 VAL A N 1
ATOM 769 C CA . VAL A 1 92 ? -3.371 8.411 4.676 1.00 87.06 92 VAL A CA 1
ATOM 770 C C . VAL A 1 92 ? -2.822 8.752 6.068 1.00 87.06 92 VAL A C 1
ATOM 772 O O . VAL A 1 92 ? -3.588 8.851 7.025 1.00 87.06 92 VAL A O 1
ATOM 775 N N . LYS A 1 93 ? -1.513 8.997 6.187 1.00 89.19 93 LYS A N 1
ATOM 776 C CA . LYS A 1 93 ? -0.862 9.360 7.458 1.00 89.19 93 LYS A CA 1
ATOM 777 C C . LYS A 1 93 ? -1.377 10.664 8.054 1.00 89.19 93 LYS A C 1
ATOM 779 O O . LYS A 1 93 ? -1.428 10.796 9.270 1.00 89.19 93 LYS A O 1
ATOM 784 N N . LYS A 1 94 ? -1.751 11.637 7.219 1.00 87.19 94 LYS A N 1
ATOM 785 C CA . LYS A 1 94 ? -2.341 12.899 7.697 1.00 87.19 94 LYS A CA 1
ATOM 786 C C . LYS A 1 94 ? -3.702 12.690 8.357 1.00 87.19 94 LYS A C 1
ATOM 788 O O . LYS A 1 94 ? -4.028 13.430 9.277 1.00 87.19 94 LYS A O 1
ATOM 793 N N . GLU A 1 95 ? -4.467 11.706 7.890 1.00 84.06 95 GLU A N 1
ATOM 794 C CA . GLU A 1 95 ? -5.787 11.376 8.438 1.00 84.06 95 GLU A CA 1
ATOM 795 C C . GLU A 1 95 ? -5.688 10.501 9.701 1.00 84.06 95 GLU A C 1
ATOM 797 O O . GLU A 1 95 ? -6.544 10.598 10.571 1.00 84.06 95 GLU A O 1
ATOM 802 N N . CYS A 1 96 ? -4.641 9.675 9.825 1.00 83.44 96 CYS A N 1
ATOM 803 C CA . CYS A 1 96 ? -4.392 8.818 10.992 1.00 83.44 96 CYS A CA 1
ATOM 804 C C . CYS A 1 96 ? -2.917 8.897 11.445 1.00 83.44 96 CYS A C 1
ATOM 806 O O . CYS A 1 96 ? -2.146 7.964 11.197 1.00 83.44 96 CYS A O 1
ATOM 808 N N . PRO A 1 97 ? -2.488 9.999 12.087 1.00 84.25 97 PRO A N 1
ATOM 809 C CA . PRO A 1 97 ? -1.077 10.246 12.399 1.00 84.25 97 PRO A CA 1
ATOM 810 C C . PRO A 1 97 ? -0.491 9.309 13.465 1.00 84.25 97 PRO A C 1
ATOM 812 O O . PRO A 1 97 ? 0.721 9.114 13.510 1.00 84.25 97 PRO A O 1
ATOM 815 N N . GLU A 1 98 ? -1.326 8.724 14.322 1.00 84.12 98 GLU A N 1
ATOM 816 C CA . GLU A 1 98 ? -0.927 7.749 15.342 1.00 84.12 98 GLU A CA 1
ATOM 817 C C . GLU A 1 98 ? -0.749 6.317 14.810 1.00 84.12 98 GLU A C 1
ATOM 819 O O . GLU A 1 98 ? -0.205 5.462 15.511 1.00 84.12 98 GLU A O 1
ATOM 824 N N . THR A 1 99 ? -1.203 6.032 13.586 1.00 85.25 99 THR A N 1
ATOM 825 C CA . THR A 1 99 ? -1.121 4.697 12.990 1.00 85.25 99 THR A CA 1
ATOM 826 C C . THR A 1 99 ? 0.250 4.468 12.350 1.00 85.25 99 THR A C 1
ATOM 828 O O . THR A 1 99 ? 0.694 5.229 11.493 1.00 85.25 99 THR A O 1
ATOM 831 N N . SER A 1 100 ? 0.912 3.369 12.724 1.00 89.00 100 SER A N 1
ATOM 832 C CA . SER A 1 100 ? 2.071 2.852 11.984 1.00 89.00 100 SER A CA 1
ATOM 833 C C . SER A 1 100 ? 1.590 2.210 10.685 1.00 89.00 100 SER A C 1
ATOM 835 O O . SER A 1 100 ? 0.809 1.268 10.731 1.00 89.00 100 SER A O 1
ATOM 837 N N . PHE A 1 101 ? 2.074 2.680 9.536 1.00 89.69 101 PHE A N 1
ATOM 838 C CA . PHE A 1 101 ? 1.778 2.090 8.222 1.00 89.69 101 PHE A CA 1
ATOM 839 C C . PHE A 1 101 ? 2.970 1.307 7.666 1.00 89.69 101 PHE A C 1
ATOM 841 O O . PHE A 1 101 ? 3.168 1.233 6.451 1.00 89.69 101 PHE A O 1
ATOM 848 N N . LYS A 1 102 ? 3.791 0.743 8.554 1.00 89.19 102 LYS A N 1
ATOM 849 C CA . LYS A 1 102 ? 5.085 0.153 8.214 1.00 89.19 102 LYS A CA 1
ATOM 850 C C . LYS A 1 102 ? 4.991 -0.939 7.145 1.00 89.19 102 LYS A C 1
ATOM 852 O O . LYS A 1 102 ? 5.798 -0.935 6.219 1.00 89.19 102 LYS A O 1
ATOM 857 N N . VAL A 1 103 ? 3.972 -1.805 7.181 1.00 89.31 103 VAL A N 1
ATOM 858 C CA . VAL A 1 103 ? 3.739 -2.774 6.090 1.00 89.31 103 VAL A CA 1
ATOM 859 C C . VAL A 1 103 ? 3.692 -2.130 4.695 1.00 89.31 103 VAL A C 1
ATOM 861 O O . VAL A 1 103 ? 4.284 -2.680 3.769 1.00 89.31 103 VAL A O 1
ATOM 864 N N . TYR A 1 104 ? 3.047 -0.967 4.548 1.00 90.75 104 TYR A N 1
ATOM 865 C CA . TYR A 1 104 ? 2.973 -0.232 3.281 1.00 90.75 104 TYR A CA 1
ATOM 866 C C . TYR A 1 104 ? 4.245 0.554 2.989 1.00 90.75 104 TYR A C 1
ATOM 868 O O . TYR A 1 104 ? 4.677 0.588 1.842 1.00 90.75 104 TYR A O 1
ATOM 876 N N . GLU A 1 105 ? 4.865 1.159 4.001 1.00 90.81 105 GLU A N 1
ATOM 877 C CA . GLU A 1 105 ? 6.158 1.840 3.845 1.00 90.81 105 GLU A CA 1
ATOM 878 C C . GLU A 1 105 ? 7.209 0.899 3.267 1.00 90.81 105 GLU A C 1
ATOM 880 O O . GLU A 1 105 ? 7.874 1.225 2.287 1.00 90.81 105 GLU A O 1
ATOM 885 N N . ASP A 1 106 ? 7.311 -0.292 3.842 1.00 89.06 106 ASP A N 1
ATOM 886 C CA . ASP A 1 106 ? 8.296 -1.285 3.447 1.00 89.06 106 ASP A CA 1
ATOM 887 C C . ASP A 1 106 ? 7.981 -1.884 2.067 1.00 89.06 106 ASP A C 1
ATOM 889 O O . ASP A 1 106 ? 8.903 -2.154 1.299 1.00 89.06 106 ASP A O 1
ATOM 893 N N . GLU A 1 107 ? 6.701 -2.038 1.700 1.00 88.94 107 GLU A N 1
ATOM 894 C CA . GLU A 1 107 ? 6.309 -2.426 0.336 1.00 88.94 107 GLU A CA 1
ATOM 895 C C . GLU A 1 107 ? 6.703 -1.350 -0.690 1.00 88.94 107 GLU A C 1
ATOM 897 O O . GLU A 1 107 ? 7.292 -1.665 -1.725 1.00 88.94 107 GLU A O 1
ATOM 902 N N . ILE A 1 108 ? 6.471 -0.071 -0.380 1.00 90.56 108 ILE A N 1
ATOM 903 C CA . ILE A 1 108 ? 6.896 1.047 -1.234 1.00 90.56 108 ILE A CA 1
ATOM 904 C C . ILE A 1 108 ? 8.422 1.083 -1.353 1.00 90.56 108 ILE A C 1
ATOM 906 O O . ILE A 1 108 ? 8.945 1.265 -2.450 1.00 90.56 108 ILE A O 1
ATOM 910 N N . ILE A 1 109 ? 9.155 0.906 -0.249 1.00 89.88 109 ILE A N 1
ATOM 911 C CA . ILE A 1 109 ? 10.626 0.839 -0.253 1.00 89.88 109 ILE A CA 1
ATOM 912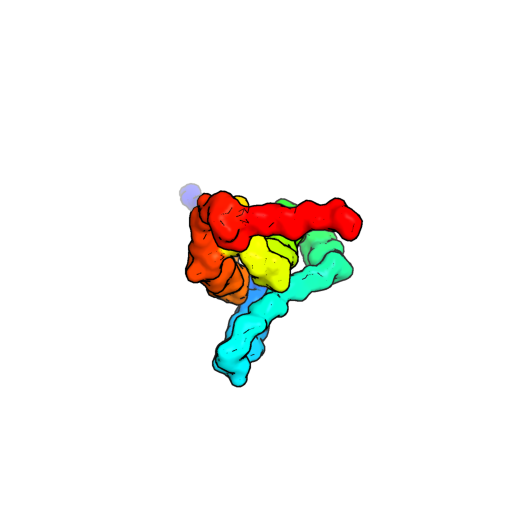 C C . ILE A 1 109 ? 11.104 -0.335 -1.109 1.00 89.88 109 ILE A C 1
ATOM 914 O O . ILE A 1 109 ? 12.061 -0.190 -1.874 1.00 89.88 109 ILE A O 1
ATOM 918 N N . PHE A 1 110 ? 10.429 -1.482 -1.022 1.00 89.69 110 PHE A N 1
ATOM 919 C CA . PHE A 1 110 ? 10.734 -2.632 -1.856 1.00 89.69 110 PHE A CA 1
ATOM 920 C C . PHE A 1 110 ? 10.588 -2.288 -3.338 1.00 89.69 110 PHE A C 1
ATOM 922 O O . PHE A 1 110 ? 11.567 -2.438 -4.068 1.00 89.69 110 PHE A O 1
ATOM 929 N N . TYR A 1 111 ? 9.442 -1.768 -3.790 1.00 89.06 111 TYR A N 1
ATOM 930 C CA . TYR A 1 111 ? 9.268 -1.405 -5.202 1.00 89.06 111 TYR A CA 1
ATOM 931 C C . TYR A 1 111 ? 10.250 -0.319 -5.642 1.00 89.06 111 TYR A C 1
ATOM 933 O O . TYR A 1 111 ? 10.859 -0.452 -6.704 1.00 89.06 111 TYR A O 1
ATOM 941 N N . LYS A 1 112 ? 10.522 0.667 -4.779 1.00 89.00 112 LYS A N 1
ATOM 942 C CA . LYS A 1 112 ? 11.556 1.679 -5.028 1.00 89.00 112 LYS A CA 1
ATOM 943 C C . LYS A 1 112 ? 12.932 1.082 -5.302 1.00 89.00 112 LYS A C 1
ATOM 945 O O . LYS A 1 112 ? 13.656 1.502 -6.194 1.00 89.00 112 LYS A O 1
ATOM 950 N N . SER A 1 113 ? 13.303 0.046 -4.554 1.00 89.38 113 SER A N 1
ATOM 951 C CA . SER A 1 113 ? 14.582 -0.641 -4.760 1.00 89.38 113 SER A CA 1
ATOM 952 C C . SER A 1 113 ? 14.659 -1.427 -6.076 1.00 89.38 113 SER A C 1
ATOM 954 O O . SER A 1 113 ? 15.751 -1.815 -6.494 1.00 89.38 113 SER A O 1
ATOM 956 N N . LYS A 1 114 ? 13.512 -1.715 -6.708 1.00 89.56 114 LYS A N 1
ATOM 957 C CA . LYS A 1 114 ? 13.417 -2.485 -7.956 1.00 89.56 114 LYS A CA 1
ATOM 958 C C . LYS A 1 114 ? 13.311 -1.611 -9.191 1.00 89.56 114 LYS A C 1
ATOM 960 O O . LYS A 1 114 ? 13.612 -2.103 -10.278 1.00 89.56 114 LYS A O 1
ATOM 965 N N . TYR A 1 115 ? 12.894 -0.358 -9.041 1.00 88.38 115 TYR A N 1
ATOM 966 C CA . TYR A 1 115 ? 12.789 0.561 -10.158 1.00 88.38 115 TYR A CA 1
ATOM 967 C C . TYR A 1 115 ? 14.113 0.693 -10.898 1.00 88.38 115 TYR A C 1
ATOM 969 O O . TYR A 1 115 ? 15.199 0.814 -10.324 1.00 88.38 115 TYR A O 1
ATOM 977 N N . ARG A 1 116 ? 13.993 0.716 -12.219 1.00 87.81 116 ARG A N 1
ATOM 978 C CA . ARG A 1 116 ? 15.060 1.137 -13.115 1.00 87.81 116 ARG A CA 1
ATOM 979 C C . ARG A 1 116 ? 14.456 2.026 -14.179 1.00 87.81 116 ARG A C 1
ATOM 981 O O . ARG A 1 116 ? 13.332 1.795 -14.614 1.00 87.81 116 ARG A O 1
ATOM 988 N N . ALA A 1 117 ? 15.224 3.015 -14.620 1.00 87.00 117 ALA A N 1
ATOM 989 C CA . ALA A 1 117 ? 14.829 3.825 -15.760 1.00 87.00 117 ALA A CA 1
ATOM 990 C C . ALA A 1 117 ? 14.588 2.934 -16.989 1.00 87.00 117 ALA A C 1
ATOM 992 O O . ALA A 1 117 ? 15.246 1.900 -17.155 1.00 87.00 117 ALA A O 1
ATOM 993 N N . PHE A 1 118 ? 13.644 3.355 -17.831 1.00 85.31 118 PHE A N 1
ATOM 994 C CA . PHE A 1 118 ? 13.364 2.692 -19.098 1.00 85.31 118 PHE A CA 1
ATOM 995 C C . PHE A 1 118 ? 14.642 2.599 -19.935 1.00 85.31 118 PHE A C 1
ATOM 997 O O . PHE A 1 118 ? 15.308 3.605 -20.189 1.00 85.31 118 PHE A O 1
ATOM 1004 N N . ASP A 1 119 ? 14.971 1.386 -20.354 1.00 85.31 119 ASP A N 1
ATOM 1005 C CA . ASP A 1 119 ? 16.128 1.065 -21.170 1.00 85.31 119 ASP A CA 1
ATOM 1006 C C . ASP A 1 119 ? 15.617 0.466 -22.489 1.00 85.31 119 ASP A C 1
ATOM 1008 O O . ASP A 1 119 ? 15.192 -0.691 -22.511 1.00 85.31 119 ASP A O 1
ATOM 1012 N N . PRO A 1 120 ? 15.653 1.215 -23.605 1.00 81.06 120 PRO A N 1
ATOM 1013 C CA . PRO A 1 120 ? 15.114 0.763 -24.884 1.00 81.06 120 PRO A CA 1
ATOM 1014 C C . PRO A 1 120 ? 15.736 -0.530 -25.422 1.00 81.06 120 PRO A C 1
ATOM 1016 O O . PRO A 1 120 ? 15.167 -1.123 -26.333 1.00 81.06 120 PRO A O 1
ATOM 1019 N N . GLU A 1 121 ? 16.900 -0.960 -24.928 1.00 80.38 121 GLU A N 1
ATOM 1020 C CA . GLU A 1 121 ? 17.533 -2.218 -25.330 1.00 80.38 121 GLU A CA 1
ATOM 1021 C C . GLU A 1 121 ? 17.010 -3.408 -24.524 1.00 80.38 121 GLU A C 1
ATOM 1023 O O . GLU A 1 121 ? 16.832 -4.493 -25.080 1.00 80.38 121 GLU A O 1
ATOM 1028 N N . LYS A 1 122 ? 16.721 -3.197 -23.235 1.00 76.12 122 LYS A N 1
ATOM 1029 C CA . LYS A 1 122 ? 16.222 -4.231 -22.311 1.00 76.12 122 LYS A CA 1
ATOM 1030 C C . LYS A 1 122 ? 14.701 -4.311 -22.252 1.00 76.12 122 LYS A C 1
ATOM 1032 O O . LYS A 1 122 ? 14.161 -5.367 -21.947 1.00 76.12 122 LYS A O 1
ATOM 1037 N N . ASP A 1 123 ? 14.025 -3.207 -22.543 1.00 76.75 123 ASP A N 1
ATOM 1038 C CA . ASP A 1 123 ? 12.576 -3.034 -22.441 1.00 76.75 123 ASP A CA 1
ATOM 1039 C C . ASP A 1 123 ? 11.896 -3.020 -23.812 1.00 76.75 123 ASP A C 1
ATOM 1041 O O . ASP A 1 123 ? 10.762 -2.547 -23.939 1.00 76.75 123 ASP A O 1
ATOM 1045 N N . LYS A 1 124 ? 12.575 -3.534 -24.855 1.00 68.69 124 LYS A N 1
ATOM 1046 C CA . LYS A 1 124 ? 11.954 -3.731 -26.167 1.00 68.69 124 LYS A CA 1
ATOM 1047 C C . LYS A 1 124 ? 10.678 -4.527 -25.973 1.00 68.69 124 LYS A C 1
ATOM 1049 O O . LYS A 1 124 ? 10.695 -5.678 -25.542 1.00 68.69 124 LYS A O 1
ATOM 1054 N N . VAL A 1 125 ? 9.581 -3.859 -26.302 1.00 60.66 125 VAL A N 1
ATOM 1055 C CA . VAL A 1 125 ? 8.233 -4.397 -26.316 1.00 60.66 125 VAL A CA 1
ATOM 1056 C C . VAL A 1 125 ? 8.285 -5.733 -27.045 1.00 60.66 125 VAL A C 1
ATOM 1058 O O . VAL A 1 125 ? 8.626 -5.789 -28.226 1.00 60.66 125 VAL A O 1
ATOM 1061 N N . VAL A 1 126 ? 7.955 -6.804 -26.325 1.00 56.31 126 VAL A N 1
ATOM 1062 C CA . VAL A 1 126 ? 7.429 -8.028 -26.921 1.00 56.31 126 VAL A CA 1
ATOM 1063 C C . VAL A 1 126 ? 6.178 -7.587 -27.675 1.00 56.31 126 VAL A C 1
ATOM 1065 O O . VAL A 1 126 ? 5.099 -7.482 -27.100 1.00 56.31 126 VAL A O 1
ATOM 1068 N N . THR A 1 127 ? 6.340 -7.181 -28.932 1.00 41.00 127 THR A N 1
ATOM 1069 C CA . THR A 1 127 ? 5.220 -6.912 -29.827 1.00 41.00 127 THR A CA 1
ATOM 1070 C C . THR A 1 127 ? 4.532 -8.248 -30.045 1.00 41.00 127 THR A C 1
ATOM 1072 O O . THR A 1 127 ? 5.187 -9.157 -30.565 1.00 41.00 127 THR A O 1
ATOM 1075 N N . PRO A 1 128 ? 3.267 -8.416 -29.628 1.00 44.06 128 PRO A N 1
ATOM 1076 C CA . PRO A 1 128 ? 2.536 -9.612 -29.993 1.00 44.06 128 PRO A CA 1
ATOM 1077 C C . PRO A 1 128 ? 2.368 -9.594 -31.516 1.00 44.06 128 PRO A C 1
ATOM 1079 O O . PRO A 1 128 ? 1.784 -8.656 -32.058 1.00 44.06 128 PRO A O 1
ATOM 1082 N N . ASN A 1 129 ? 2.925 -10.604 -32.183 1.00 41.00 129 ASN A N 1
ATOM 1083 C CA . ASN A 1 129 ? 2.486 -11.050 -33.503 1.00 41.00 129 ASN A CA 1
ATOM 1084 C C . ASN A 1 129 ? 1.669 -12.324 -33.310 1.00 41.00 129 ASN A C 1
ATOM 1086 O O . ASN A 1 129 ? 2.116 -13.168 -32.498 1.00 41.00 129 ASN A O 1
#